Protein AF-A0A920VRG8-F1 (afdb_monomer)

Radius of gyration: 19.09 Å; Cα contacts (8 Å, |Δi|>4): 12; chains: 1; bounding box: 49×39×43 Å

Foldseek 3Di:
DDPDDPPPPPPCPPDPDDPPPPQVVDPVSVVVLVPDPPDDDFDDDPNHTDDDDDPDDD

Solvent-accessible surface area (backbone atoms only — not comparable to full-atom values): 4298 Å² total; per-residue (Å²): 136,82,86,78,80,78,78,78,73,56,97,68,70,86,59,93,66,83,83,46,84,70,56,77,73,38,69,66,60,52,61,57,47,71,74,39,91,84,56,81,83,85,56,68,59,98,90,40,69,79,75,83,83,76,82,79,81,130

pLDDT: mean 80.33, std 16.7, range [39.41, 96.56]

Mean predicted aligned error: 11.18 Å

Secondary structure (DSSP, 8-state):
----------TTTT--S---TTGGG-HHHHHHHTTSTT-----EETTEE--PPPPPP-

Sequence (58 aa):
MRNSTVVVTHIFAGNPLDRGDVERRDEQLLRDMVWQDNAKFLPFHKLNPLILKKQQAD

Structure (mmCIF, N/CA/C/O backbone):
data_AF-A0A920VRG8-F1
#
_entry.id   AF-A0A920VRG8-F1
#
loop_
_atom_site.group_PDB
_atom_site.id
_atom_site.type_symbol
_atom_site.label_atom_id
_atom_site.label_alt_id
_atom_site.label_comp_id
_atom_site.label_asym_id
_atom_site.label_entity_id
_atom_site.label_seq_id
_atom_site.pdbx_PDB_ins_code
_atom_site.Cartn_x
_atom_site.Cartn_y
_atom_site.Cartn_z
_atom_site.occupancy
_atom_site.B_iso_or_equiv
_atom_site.auth_seq_id
_atom_site.auth_comp_id
_atom_site.auth_asym_id
_atom_site.auth_atom_id
_atom_site.pdbx_PDB_model_num
ATOM 1 N N . MET A 1 1 ? 21.984 -33.495 30.743 1.00 39.41 1 MET A N 1
ATOM 2 C CA . MET A 1 1 ? 21.873 -32.236 29.975 1.00 39.41 1 MET A CA 1
ATOM 3 C C . MET A 1 1 ? 21.084 -32.544 28.710 1.00 39.41 1 MET A C 1
ATOM 5 O O . MET A 1 1 ? 21.530 -33.390 27.951 1.00 39.41 1 MET A O 1
ATOM 9 N N . ARG A 1 2 ? 19.873 -31.997 28.537 1.00 46.41 2 ARG A N 1
ATOM 10 C CA . ARG A 1 2 ? 19.090 -32.180 27.300 1.00 46.41 2 ARG A CA 1
ATOM 11 C C . ARG A 1 2 ? 19.312 -30.944 26.435 1.00 46.41 2 ARG A C 1
ATOM 13 O O . ARG A 1 2 ? 18.953 -29.852 26.862 1.00 46.41 2 ARG A O 1
ATOM 20 N N . ASN A 1 3 ? 19.930 -31.114 25.269 1.00 48.84 3 ASN A N 1
ATOM 21 C CA . ASN A 1 3 ? 20.047 -30.048 24.278 1.00 48.84 3 ASN A CA 1
ATOM 22 C C . ASN A 1 3 ? 18.669 -29.822 23.655 1.00 48.84 3 ASN A C 1
ATOM 24 O O . ASN A 1 3 ? 18.254 -30.560 22.765 1.00 48.84 3 ASN A O 1
ATOM 28 N N . SER A 1 4 ? 17.949 -28.820 24.153 1.00 57.06 4 SER A N 1
ATOM 29 C CA . SER A 1 4 ? 16.745 -28.320 23.500 1.00 57.06 4 SER A CA 1
ATOM 30 C C . SER A 1 4 ? 17.163 -27.574 22.236 1.00 57.06 4 SER A C 1
ATOM 32 O O . SER A 1 4 ? 17.670 -26.456 22.308 1.00 57.06 4 SER A O 1
ATOM 34 N N . THR A 1 5 ? 16.986 -28.204 21.077 1.00 60.69 5 THR A N 1
ATOM 35 C CA . THR A 1 5 ? 17.143 -27.556 19.774 1.00 60.69 5 THR A CA 1
ATOM 36 C C . THR A 1 5 ? 16.094 -26.451 19.665 1.00 60.69 5 THR A C 1
ATOM 38 O O . THR A 1 5 ? 14.908 -26.726 19.492 1.00 60.69 5 THR A O 1
ATOM 41 N N . VAL A 1 6 ? 16.510 -25.195 19.821 1.00 64.75 6 VAL A N 1
ATOM 42 C CA . VAL A 1 6 ? 15.641 -24.040 19.585 1.00 64.75 6 VAL A CA 1
ATOM 43 C C . VAL A 1 6 ? 15.393 -23.970 18.083 1.00 64.75 6 VAL A C 1
ATOM 45 O O . VAL A 1 6 ? 16.270 -23.582 17.315 1.00 64.75 6 VAL A O 1
ATOM 48 N N . VAL A 1 7 ? 14.205 -24.391 17.653 1.00 64.06 7 VAL A N 1
ATOM 49 C CA . VAL A 1 7 ? 13.741 -24.173 16.283 1.00 64.06 7 VAL A CA 1
ATOM 50 C C . VAL A 1 7 ? 13.477 -22.678 16.149 1.00 64.06 7 VAL A C 1
ATOM 52 O O . VAL A 1 7 ? 12.479 -22.163 16.649 1.00 64.06 7 VAL A O 1
ATOM 55 N N . VAL A 1 8 ? 14.407 -21.959 15.526 1.00 62.47 8 VAL A N 1
ATOM 56 C CA . VAL A 1 8 ? 14.207 -20.553 15.171 1.00 62.47 8 VAL A CA 1
ATOM 57 C C . VAL A 1 8 ? 13.257 -20.527 13.980 1.00 62.47 8 VAL A C 1
ATOM 59 O O . VAL A 1 8 ? 13.676 -20.586 12.826 1.00 62.47 8 VAL A O 1
ATOM 62 N N . THR A 1 9 ? 11.955 -20.482 14.253 1.00 59.06 9 THR A N 1
ATOM 63 C CA . THR A 1 9 ? 10.960 -20.157 13.232 1.00 59.06 9 THR A CA 1
ATOM 64 C C . THR A 1 9 ? 11.268 -18.744 12.748 1.00 59.06 9 THR A C 1
ATOM 66 O O . THR A 1 9 ? 11.127 -17.779 13.497 1.00 59.06 9 THR A O 1
ATOM 69 N N . HIS A 1 10 ? 11.761 -18.618 11.514 1.00 60.59 10 HIS A N 1
ATOM 70 C CA . HIS A 1 10 ? 11.987 -17.321 10.883 1.00 60.59 10 HIS A CA 1
ATOM 71 C C . HIS A 1 10 ? 10.682 -16.518 10.967 1.00 60.59 10 HIS A C 1
ATOM 73 O O . HIS A 1 10 ? 9.624 -17.058 10.666 1.00 60.59 10 HIS A O 1
ATOM 79 N N . ILE A 1 11 ? 10.730 -15.248 11.375 1.00 60.12 11 ILE A N 1
ATOM 80 C CA . ILE A 1 11 ? 9.541 -14.421 11.690 1.00 60.12 11 ILE A CA 1
ATOM 81 C C . ILE A 1 11 ? 8.579 -14.289 10.482 1.00 60.12 11 ILE A C 1
ATOM 83 O O . ILE A 1 11 ? 7.420 -13.922 10.633 1.00 60.12 11 ILE A O 1
ATOM 87 N N . PHE A 1 12 ? 9.043 -14.637 9.277 1.00 53.31 12 PHE A N 1
ATOM 88 C CA . PHE A 1 12 ? 8.255 -14.652 8.040 1.00 53.31 12 PHE A CA 1
ATOM 89 C C . PHE A 1 12 ? 7.763 -16.045 7.608 1.00 53.31 12 PHE A C 1
ATOM 91 O O . PHE A 1 12 ? 7.097 -16.157 6.581 1.00 53.31 12 PHE A O 1
ATOM 98 N N . ALA A 1 13 ? 8.076 -17.108 8.351 1.00 56.06 13 ALA A N 1
ATOM 99 C CA . ALA A 1 13 ? 7.545 -18.439 8.091 1.00 56.06 13 ALA A CA 1
ATOM 100 C C . ALA A 1 13 ? 6.035 -18.445 8.381 1.00 56.06 13 ALA A C 1
ATOM 102 O O . ALA A 1 13 ? 5.607 -18.131 9.489 1.00 56.06 13 ALA A O 1
ATOM 103 N N . GLY A 1 14 ? 5.231 -18.781 7.370 1.00 65.31 14 GLY A N 1
ATOM 104 C CA . GLY A 1 14 ? 3.770 -18.835 7.482 1.00 65.31 14 GLY A CA 1
ATOM 105 C C . GLY A 1 14 ? 3.022 -17.564 7.066 1.00 65.31 14 GLY A C 1
ATOM 106 O O . GLY A 1 14 ? 1.803 -17.529 7.216 1.00 65.31 14 GLY A O 1
ATOM 107 N N . ASN A 1 15 ? 3.691 -16.539 6.520 1.00 72.81 15 ASN A N 1
ATOM 108 C CA . ASN A 1 15 ? 2.978 -15.471 5.814 1.00 72.81 15 ASN A CA 1
ATOM 109 C C . ASN A 1 15 ? 2.490 -16.010 4.452 1.00 72.81 15 ASN A C 1
ATOM 111 O O . ASN A 1 15 ? 3.333 -16.414 3.652 1.00 72.81 15 ASN A O 1
ATOM 115 N N . PRO A 1 16 ? 1.174 -16.029 4.162 1.00 77.88 16 PRO A N 1
ATOM 116 C CA . PRO A 1 16 ? 0.667 -16.498 2.873 1.00 77.88 16 PRO A CA 1
ATOM 117 C C . PRO A 1 16 ? 0.957 -15.527 1.718 1.00 77.88 16 PRO A C 1
ATOM 119 O O . PRO A 1 16 ? 0.698 -15.866 0.567 1.00 77.88 16 PRO A O 1
ATOM 122 N N . LEU A 1 17 ? 1.449 -14.318 2.011 1.00 80.62 17 LEU A N 1
ATOM 123 C CA . LEU A 1 17 ? 1.763 -13.307 1.009 1.00 80.62 17 LEU A CA 1
ATOM 124 C C . LEU A 1 17 ? 3.239 -13.360 0.610 1.00 80.62 17 LEU A C 1
ATOM 126 O O . LEU A 1 17 ? 4.127 -13.309 1.467 1.00 80.62 17 LEU A O 1
ATOM 130 N N . ASP A 1 18 ? 3.478 -13.378 -0.701 1.00 83.88 18 ASP A N 1
ATOM 131 C CA . ASP A 1 18 ? 4.780 -13.041 -1.268 1.00 83.88 18 ASP A CA 1
ATOM 132 C C . ASP A 1 18 ? 5.128 -11.589 -0.905 1.00 83.88 18 ASP A C 1
ATOM 134 O O . ASP A 1 18 ? 4.282 -10.691 -0.929 1.00 83.88 18 ASP A O 1
ATOM 138 N N . ARG A 1 19 ? 6.382 -11.366 -0.520 1.00 83.00 19 ARG A N 1
ATOM 139 C CA . ARG A 1 19 ? 6.893 -10.049 -0.131 1.00 83.00 19 ARG A CA 1
ATOM 140 C C . ARG A 1 19 ? 7.430 -9.260 -1.323 1.00 83.00 19 ARG A C 1
ATOM 142 O O . ARG A 1 19 ? 7.819 -8.109 -1.124 1.00 83.00 19 ARG A O 1
ATOM 149 N N . GLY A 1 20 ? 7.466 -9.865 -2.512 1.00 88.88 20 GLY A N 1
ATOM 150 C CA . GLY A 1 20 ? 7.910 -9.224 -3.745 1.00 88.88 20 GLY A CA 1
ATOM 151 C C . GLY A 1 20 ? 9.354 -8.746 -3.643 1.00 88.88 20 GLY A C 1
ATOM 152 O O . GLY A 1 20 ? 9.653 -7.580 -3.899 1.00 88.88 20 GLY A O 1
ATOM 153 N N . ASP A 1 21 ? 10.252 -9.603 -3.141 1.00 87.75 21 ASP A N 1
ATOM 154 C CA . ASP A 1 21 ? 11.625 -9.207 -2.811 1.00 87.75 21 ASP A CA 1
ATOM 155 C C . ASP A 1 21 ? 12.406 -8.694 -4.031 1.00 87.75 21 ASP A C 1
ATOM 157 O O . ASP A 1 21 ? 13.320 -7.880 -3.871 1.00 87.75 21 ASP A O 1
ATOM 161 N N . VAL A 1 22 ? 12.051 -9.140 -5.236 1.00 87.62 22 VAL A N 1
ATOM 162 C CA . VAL A 1 22 ? 12.634 -8.675 -6.501 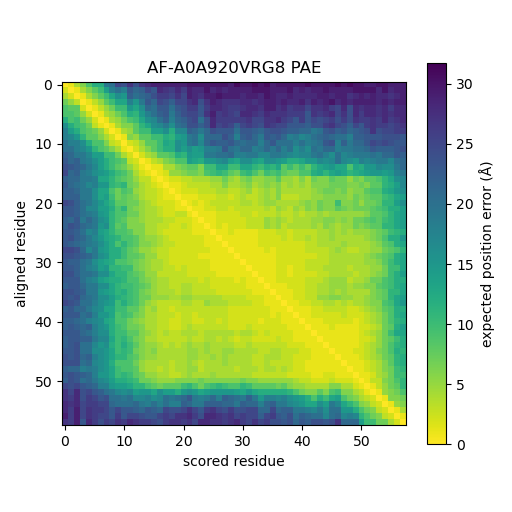1.00 87.62 22 VAL A CA 1
ATOM 163 C C . VAL A 1 22 ? 11.918 -7.407 -6.967 1.00 87.62 22 VAL A C 1
ATOM 165 O O . VAL A 1 22 ? 12.558 -6.379 -7.188 1.00 87.62 22 VAL A O 1
ATOM 168 N N . GLU A 1 23 ? 10.592 -7.463 -7.015 1.00 91.38 23 GLU A N 1
ATOM 169 C CA . GLU A 1 23 ? 9.676 -6.444 -7.527 1.00 91.38 23 GLU A CA 1
ATOM 170 C C . GLU A 1 23 ? 9.794 -5.126 -6.759 1.00 91.38 23 GLU A C 1
ATOM 172 O O . GLU A 1 23 ? 9.760 -4.052 -7.353 1.00 91.38 23 GLU A O 1
ATOM 177 N N . ARG A 1 24 ? 10.031 -5.179 -5.441 1.00 89.44 24 ARG A N 1
ATOM 178 C CA . ARG A 1 24 ? 10.155 -3.980 -4.592 1.00 89.44 24 ARG A CA 1
ATOM 179 C C . ARG A 1 24 ? 11.326 -3.058 -4.949 1.00 89.44 24 ARG A C 1
ATOM 181 O O . ARG A 1 24 ? 11.442 -1.989 -4.355 1.00 89.44 24 ARG A O 1
ATOM 188 N N . ARG A 1 25 ? 12.244 -3.491 -5.820 1.00 93.50 25 ARG A N 1
ATOM 189 C CA . ARG A 1 25 ? 13.382 -2.686 -6.298 1.00 93.50 25 ARG A CA 1
ATOM 190 C C . ARG A 1 25 ? 13.123 -2.033 -7.657 1.00 93.50 25 ARG A C 1
ATOM 192 O O . ARG A 1 25 ? 13.928 -1.202 -8.066 1.00 93.50 25 ARG A O 1
ATOM 199 N N . ASP A 1 26 ? 12.042 -2.398 -8.340 1.00 96.06 26 ASP A N 1
ATOM 200 C CA . ASP A 1 26 ? 11.665 -1.821 -9.626 1.00 96.06 26 ASP A CA 1
ATOM 201 C C . ASP A 1 26 ? 10.676 -0.666 -9.411 1.00 96.06 26 ASP A C 1
ATOM 203 O O . ASP A 1 26 ? 9.490 -0.857 -9.137 1.00 96.06 26 ASP A O 1
ATOM 207 N N . GLU A 1 27 ? 11.178 0.566 -9.507 1.00 94.75 27 GLU A N 1
ATOM 208 C CA . GLU A 1 27 ? 10.365 1.763 -9.286 1.00 94.75 27 GLU A CA 1
ATOM 209 C C . GLU A 1 27 ? 9.262 1.956 -10.330 1.00 94.75 27 GLU A C 1
ATOM 211 O O . GLU A 1 27 ? 8.221 2.529 -10.003 1.00 94.75 27 GLU A O 1
ATOM 216 N N . GLN A 1 28 ? 9.482 1.533 -11.578 1.00 95.81 28 GLN A N 1
ATOM 217 C CA . GLN A 1 28 ? 8.483 1.693 -12.636 1.00 95.81 28 GLN A CA 1
ATOM 218 C C . GLN A 1 28 ? 7.346 0.702 -12.414 1.00 95.81 28 GLN A C 1
ATOM 220 O O . GLN A 1 28 ? 6.187 1.112 -12.351 1.00 95.81 28 GLN A O 1
ATOM 225 N N . LEU A 1 29 ? 7.689 -0.560 -12.147 1.00 93.75 29 LEU A N 1
ATOM 226 C CA . LEU A 1 29 ? 6.719 -1.595 -11.803 1.00 93.75 29 LEU A CA 1
ATOM 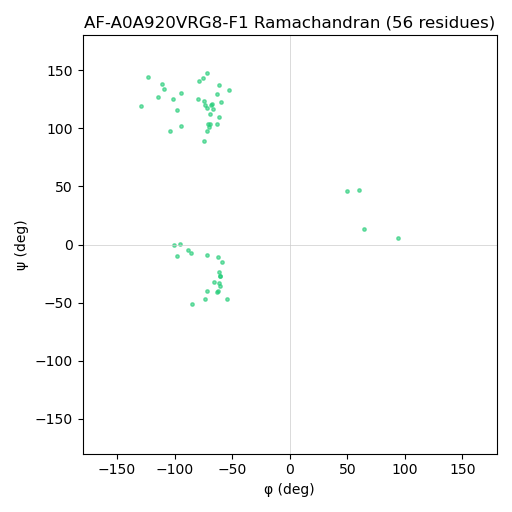227 C C . LEU A 1 29 ? 5.837 -1.178 -10.617 1.00 93.75 29 LEU A C 1
ATOM 229 O O . LEU A 1 29 ? 4.613 -1.280 -10.690 1.00 93.75 29 LEU A O 1
ATOM 233 N N . LEU A 1 30 ? 6.433 -0.657 -9.540 1.00 92.81 30 LEU A N 1
ATOM 234 C CA . LEU A 1 30 ? 5.674 -0.211 -8.36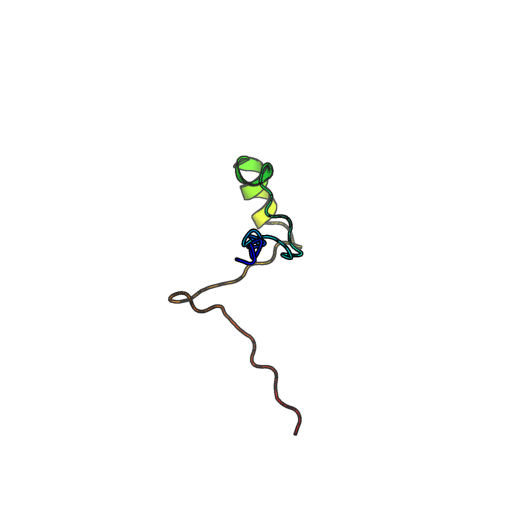7 1.00 92.81 30 LEU A CA 1
ATOM 235 C C . LEU A 1 30 ? 4.706 0.935 -8.688 1.00 92.81 30 LEU A C 1
ATOM 237 O O . LEU A 1 30 ? 3.584 0.945 -8.175 1.00 92.81 30 LEU A O 1
ATOM 241 N N . ARG A 1 31 ? 5.116 1.896 -9.527 1.00 95.06 31 ARG A N 1
ATOM 242 C CA . ARG A 1 31 ? 4.249 3.011 -9.947 1.00 95.06 31 ARG A CA 1
ATOM 243 C C . ARG A 1 31 ? 3.049 2.512 -10.737 1.00 95.06 31 ARG A C 1
ATOM 245 O O . ARG A 1 31 ? 1.947 2.998 -10.500 1.00 95.06 31 ARG A O 1
ATOM 252 N N . ASP A 1 32 ? 3.253 1.538 -11.614 1.00 95.56 32 ASP A N 1
ATOM 253 C CA . ASP A 1 32 ? 2.187 0.982 -12.443 1.00 95.56 32 ASP A CA 1
ATOM 254 C C . ASP A 1 32 ? 1.219 0.125 -11.613 1.00 95.56 32 ASP A C 1
ATOM 256 O O . ASP A 1 32 ? 0.001 0.221 -11.775 1.00 95.56 32 ASP A O 1
ATOM 260 N N . MET A 1 33 ? 1.738 -0.662 -10.663 1.00 93.44 33 MET A N 1
ATOM 261 C CA . MET A 1 33 ? 0.933 -1.535 -9.798 1.00 93.44 33 MET A CA 1
ATOM 262 C C . MET A 1 33 ? -0.066 -0.774 -8.919 1.00 93.44 33 MET A C 1
ATOM 264 O O . MET A 1 33 ? -1.153 -1.285 -8.656 1.00 93.44 33 MET A O 1
ATOM 268 N N . VAL A 1 34 ? 0.265 0.444 -8.476 1.00 93.31 34 VAL A N 1
ATOM 269 C CA . VAL A 1 34 ? -0.615 1.264 -7.617 1.00 93.31 34 VAL A CA 1
ATOM 270 C 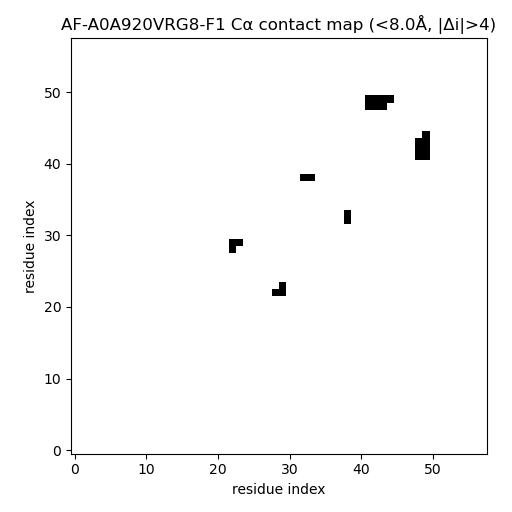C . VAL A 1 34 ? -1.951 1.593 -8.290 1.00 93.31 34 VAL A C 1
ATOM 272 O O . VAL A 1 34 ? -2.948 1.785 -7.594 1.00 93.31 34 VAL A O 1
ATOM 275 N N . TRP A 1 35 ? -1.986 1.632 -9.622 1.00 94.94 35 TRP A N 1
ATOM 276 C CA . TRP A 1 35 ? -3.173 1.992 -10.398 1.00 94.94 35 TRP A CA 1
ATOM 277 C C . TRP A 1 35 ? -3.999 0.790 -10.861 1.00 94.94 35 TRP A C 1
ATOM 279 O O . TRP A 1 35 ? -5.008 0.977 -11.536 1.00 94.94 35 TRP A O 1
ATOM 289 N N . GLN A 1 36 ? -3.595 -0.438 -10.529 1.00 95.12 36 GLN A N 1
ATOM 290 C CA . GLN A 1 36 ? -4.336 -1.634 -10.922 1.00 95.12 36 GLN A CA 1
ATOM 291 C C . GLN A 1 36 ? -5.561 -1.854 -10.019 1.00 95.12 36 GLN A C 1
ATOM 293 O O . GLN A 1 36 ? -5.481 -1.715 -8.800 1.00 95.12 36 GLN A O 1
ATOM 298 N N . ASP A 1 37 ? -6.687 -2.290 -10.592 1.00 95.12 37 ASP A N 1
ATOM 299 C CA . ASP A 1 37 ? -7.945 -2.522 -9.853 1.00 95.12 37 ASP A CA 1
ATOM 300 C C . ASP A 1 37 ? -7.835 -3.603 -8.756 1.00 95.12 37 ASP A C 1
ATOM 302 O O . ASP A 1 37 ? -8.612 -3.651 -7.794 1.00 95.12 37 ASP A O 1
ATOM 306 N N . ASN A 1 38 ? -6.866 -4.508 -8.895 1.00 91.94 38 ASN A N 1
ATOM 307 C CA . ASN A 1 38 ? -6.580 -5.557 -7.922 1.00 91.94 38 ASN A CA 1
ATOM 308 C C . ASN A 1 38 ? -5.646 -5.094 -6.789 1.00 91.94 38 ASN A C 1
ATOM 310 O O . ASN A 1 38 ? -5.486 -5.845 -5.822 1.00 91.94 38 ASN A O 1
ATOM 314 N N . ALA A 1 39 ? -5.077 -3.887 -6.857 1.00 93.00 39 ALA A N 1
ATOM 315 C CA . ALA A 1 39 ? -4.244 -3.342 -5.795 1.00 93.00 39 ALA A CA 1
ATOM 316 C C . ALA A 1 39 ? -5.068 -3.153 -4.511 1.00 93.00 39 ALA A C 1
ATOM 318 O O . ALA A 1 39 ? -6.159 -2.575 -4.509 1.00 93.00 39 ALA A O 1
ATOM 319 N N . LYS A 1 40 ? -4.557 -3.673 -3.390 1.00 90.94 40 LYS A N 1
ATOM 320 C CA . LYS A 1 40 ? -5.191 -3.556 -2.070 1.00 90.94 40 LYS A CA 1
ATOM 321 C C . LYS A 1 40 ? -4.311 -2.723 -1.150 1.00 90.94 40 LYS A C 1
ATOM 323 O O . LYS A 1 40 ? -3.144 -3.040 -0.946 1.00 90.94 40 LYS A O 1
ATOM 328 N N . PHE A 1 41 ? -4.898 -1.690 -0.551 1.00 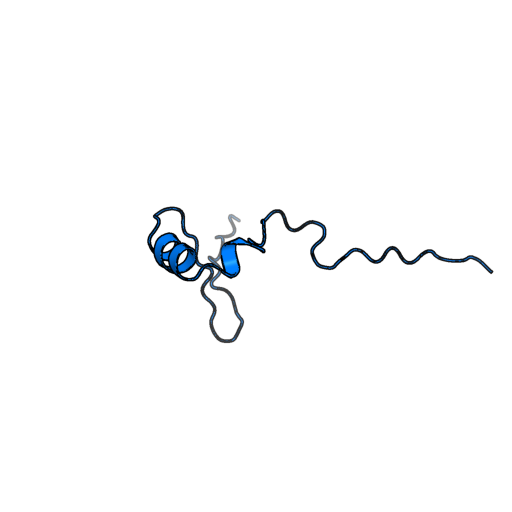92.56 41 PHE A N 1
ATOM 329 C CA . PHE A 1 41 ? -4.226 -0.806 0.397 1.00 92.56 41 PHE A CA 1
ATOM 330 C C . PHE A 1 41 ? -4.753 -1.052 1.810 1.00 92.56 41 PHE A C 1
ATOM 332 O O . PHE A 1 41 ? -5.963 -1.116 2.022 1.00 92.56 41 PHE A O 1
ATOM 339 N N . LEU A 1 42 ? -3.841 -1.155 2.779 1.00 91.94 42 LEU A N 1
ATOM 340 C CA . LEU A 1 42 ? -4.163 -1.191 4.204 1.00 91.94 42 LEU A CA 1
ATOM 341 C C . LEU A 1 42 ? -3.827 0.179 4.810 1.00 91.94 42 LEU A C 1
ATOM 343 O O . LEU A 1 42 ? -2.656 0.437 5.087 1.00 91.94 42 LEU A O 1
ATOM 347 N N . PRO A 1 43 ? -4.799 1.091 4.976 1.00 94.44 43 PRO A N 1
ATOM 348 C CA . PRO A 1 43 ? -4.523 2.417 5.512 1.00 94.44 43 PRO A CA 1
ATOM 349 C C . PRO A 1 43 ? -4.291 2.362 7.027 1.00 94.44 43 PRO A C 1
ATOM 351 O O 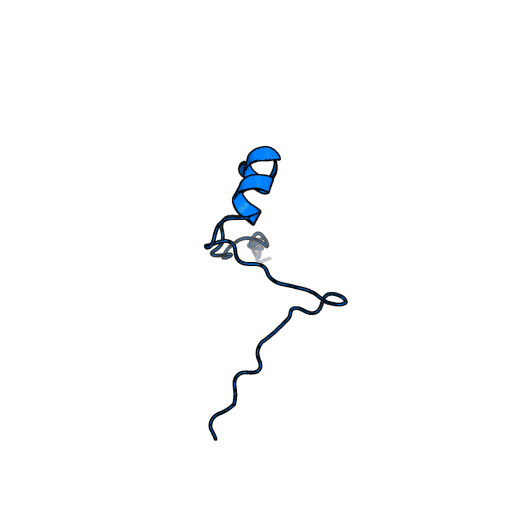. PRO A 1 43 ? -4.962 1.620 7.749 1.00 94.44 43 PRO A O 1
ATOM 354 N N . PHE A 1 44 ? -3.359 3.189 7.507 1.00 95.31 44 PHE A N 1
ATOM 355 C CA . PHE A 1 44 ? -3.001 3.308 8.921 1.00 95.31 44 PHE A CA 1
ATOM 356 C C . PHE A 1 44 ? -3.159 4.744 9.427 1.00 95.31 44 PHE A C 1
ATOM 358 O O . PHE A 1 44 ? -2.812 5.699 8.735 1.00 95.31 44 PHE A O 1
ATOM 365 N N . HIS A 1 45 ? -3.581 4.894 10.684 1.00 95.50 45 HIS A N 1
ATOM 366 C CA . HIS A 1 45 ? -3.506 6.149 11.435 1.00 95.50 45 HIS A CA 1
ATOM 367 C C . HIS A 1 45 ? -2.848 5.897 12.796 1.00 95.50 45 HIS A C 1
ATOM 369 O O . HIS A 1 45 ? -3.342 5.106 13.601 1.00 95.50 45 HIS A O 1
ATOM 375 N N . LYS A 1 46 ? -1.708 6.553 13.057 1.00 96.56 46 LYS A N 1
ATOM 376 C CA . LYS A 1 46 ? -0.903 6.349 14.280 1.00 96.56 46 LYS A CA 1
ATOM 377 C C . LYS A 1 46 ? -0.616 4.863 14.563 1.00 96.56 46 LYS A C 1
ATOM 379 O O . LYS A 1 46 ? -0.810 4.402 15.681 1.00 96.56 46 LY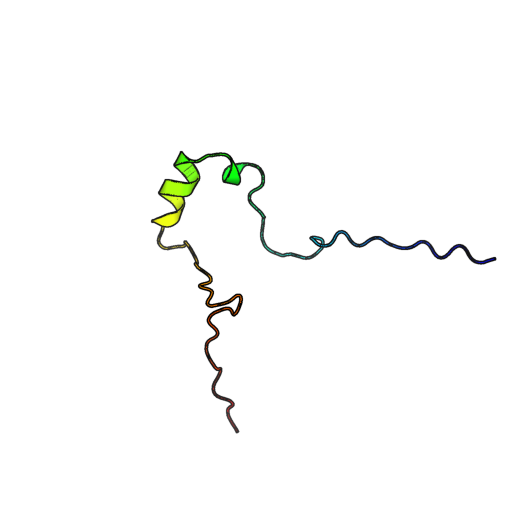S A O 1
ATOM 384 N N . LEU A 1 47 ? -0.200 4.120 13.534 1.00 94.00 47 LEU A N 1
ATOM 385 C CA . LEU A 1 47 ? 0.067 2.671 13.581 1.00 94.00 47 LEU A CA 1
ATOM 386 C C . LEU A 1 47 ? -1.158 1.780 13.865 1.00 94.00 47 LEU A C 1
ATOM 388 O O . LEU A 1 47 ? -1.001 0.586 14.095 1.00 94.00 47 LEU A O 1
ATOM 392 N N . ASN A 1 48 ? -2.375 2.320 13.772 1.00 93.50 48 ASN A N 1
ATOM 393 C CA . ASN A 1 48 ? -3.606 1.536 13.855 1.00 93.50 48 ASN A CA 1
ATOM 394 C C . ASN A 1 48 ? -4.175 1.306 12.448 1.00 93.50 48 ASN A C 1
ATOM 396 O O . ASN A 1 48 ? -4.397 2.296 11.740 1.00 93.50 48 ASN A O 1
ATOM 400 N N . PRO A 1 49 ? -4.417 0.050 12.031 1.00 94.50 49 PRO A N 1
ATOM 401 C CA . PRO A 1 49 ? -5.031 -0.241 10.742 1.00 94.50 49 PRO A CA 1
ATOM 402 C C . PRO A 1 49 ? -6.519 0.130 10.746 1.00 94.50 49 PRO A C 1
ATOM 404 O O . PRO A 1 49 ? -7.206 -0.008 11.762 1.00 94.50 49 PRO A O 1
ATOM 407 N N . LEU A 1 50 ? -7.040 0.556 9.595 1.00 94.06 50 LEU A N 1
ATOM 408 C CA . LEU A 1 50 ? -8.482 0.700 9.403 1.00 94.06 50 LEU A CA 1
ATOM 409 C C . LEU A 1 50 ? -9.139 -0.686 9.378 1.00 94.06 50 LEU A C 1
ATOM 411 O O . LEU A 1 50 ? -8.942 -1.458 8.442 1.00 94.06 50 LEU A O 1
ATOM 415 N N . ILE A 1 51 ? -9.944 -0.982 10.396 1.00 92.19 51 ILE A N 1
ATOM 416 C CA . ILE A 1 51 ? -10.729 -2.214 10.487 1.00 92.19 51 ILE A CA 1
ATOM 417 C C . ILE A 1 51 ? -12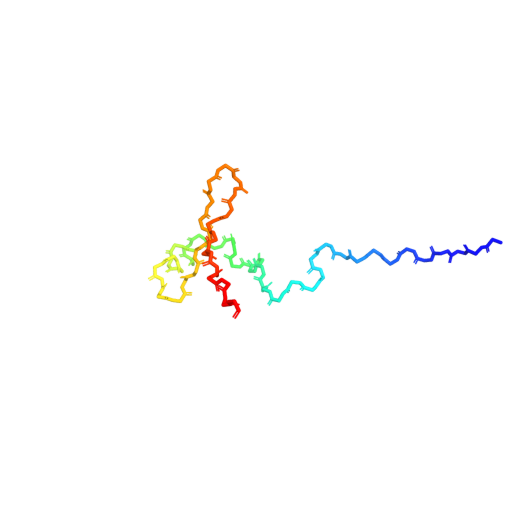.219 -1.904 10.350 1.00 92.19 51 ILE A C 1
ATOM 419 O O . ILE A 1 51 ? -12.731 -0.950 10.937 1.00 92.19 51 ILE A O 1
ATOM 423 N N . LEU A 1 52 ? -12.936 -2.733 9.594 1.00 87.44 52 LEU A N 1
ATOM 424 C CA . LEU A 1 52 ? -14.394 -2.721 9.598 1.00 87.44 52 LEU A CA 1
ATOM 425 C C . LEU A 1 52 ? -14.873 -3.487 10.831 1.00 87.44 52 LEU A C 1
ATOM 427 O O . LEU A 1 52 ? -14.500 -4.643 11.036 1.00 87.44 52 LEU A O 1
ATOM 431 N N . LYS A 1 53 ? -15.712 -2.858 11.657 1.00 81.56 53 LYS A N 1
ATOM 432 C CA . LYS A 1 53 ? -16.393 -3.576 12.737 1.00 81.56 53 LYS A CA 1
ATOM 433 C C . LYS A 1 53 ? -17.366 -4.567 12.109 1.00 81.56 53 LYS A C 1
ATOM 435 O O . LYS A 1 53 ? -18.321 -4.167 11.448 1.00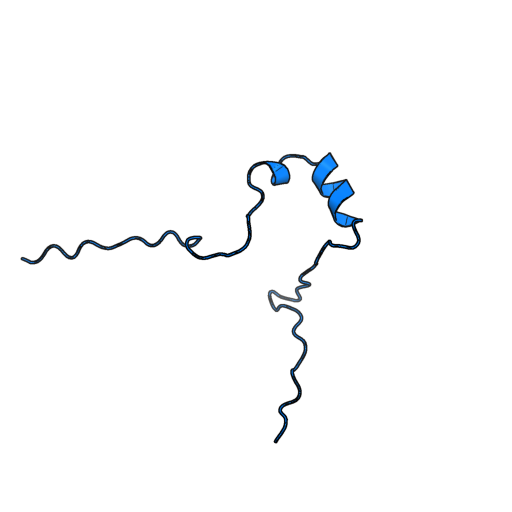 81.56 53 LYS A O 1
ATOM 440 N N . LYS A 1 54 ? -17.131 -5.858 12.328 1.00 76.19 54 LYS A N 1
ATOM 441 C CA . LYS A 1 54 ? -18.119 -6.889 12.022 1.00 76.19 54 LYS A CA 1
ATOM 442 C C . LYS A 1 54 ? -19.270 -6.709 13.014 1.00 76.19 54 LYS A C 1
ATOM 444 O O . LYS A 1 54 ? -19.027 -6.735 14.218 1.00 76.19 54 LYS A O 1
ATOM 449 N N . GLN A 1 55 ? -20.486 -6.459 12.529 1.00 67.19 55 GLN A N 1
ATOM 450 C CA . GLN A 1 55 ? -21.668 -6.497 13.388 1.00 67.19 55 GLN A CA 1
ATOM 451 C C . GLN A 1 55 ? -21.766 -7.909 13.968 1.00 67.19 55 GLN A C 1
ATOM 453 O O . GLN A 1 55 ? -21.742 -8.895 13.229 1.00 67.19 55 GLN A O 1
ATOM 458 N N . GLN A 1 56 ? -21.771 -7.997 15.292 1.00 58.94 56 GLN A N 1
ATOM 459 C CA . GLN A 1 56 ? -22.036 -9.238 16.000 1.00 58.94 56 GLN A CA 1
ATOM 460 C C . GLN A 1 56 ? -23.533 -9.505 15.826 1.00 58.94 56 GLN A C 1
ATOM 462 O O . GLN A 1 56 ? -24.343 -8.652 16.173 1.00 58.94 56 GLN A O 1
ATOM 467 N N . ALA A 1 57 ? -23.882 -10.612 15.171 1.00 57.75 57 ALA A N 1
ATOM 468 C CA . ALA A 1 57 ? -25.239 -11.132 15.239 1.00 57.75 57 ALA A CA 1
ATOM 469 C C . ALA A 1 57 ? -25.389 -11.765 16.626 1.00 57.75 57 ALA A C 1
ATOM 471 O O . ALA A 1 57 ? -24.545 -12.591 16.990 1.00 57.75 57 ALA A O 1
ATOM 472 N N . ASP A 1 58 ? -26.383 -11.296 17.378 1.00 48.84 58 ASP A N 1
ATOM 473 C CA . ASP A 1 58 ? -26.770 -11.825 18.690 1.00 48.84 58 ASP A CA 1
ATOM 474 C C . ASP A 1 58 ? -27.264 -13.279 18.601 1.00 48.84 58 ASP A C 1
ATOM 476 O O . ASP A 1 58 ? -27.897 -13.636 17.576 1.00 48.84 58 ASP A O 1
#